Protein AF-A0A3E3DGB4-F1 (afdb_monomer_lite)

Structure (mmCIF, N/CA/C/O backbone):
data_AF-A0A3E3DGB4-F1
#
_entry.id   AF-A0A3E3DGB4-F1
#
loop_
_atom_site.group_PDB
_atom_site.id
_atom_site.type_symbol
_atom_site.label_atom_id
_atom_site.label_alt_id
_atom_site.label_comp_id
_atom_site.label_asym_id
_atom_site.label_entity_id
_atom_site.label_seq_id
_atom_site.pdbx_PDB_ins_code
_atom_site.Cartn_x
_atom_site.Cartn_y
_atom_site.Cartn_z
_atom_site.occupancy
_atom_site.B_iso_or_equiv
_atom_site.auth_seq_id
_atom_site.auth_comp_id
_atom_site.auth_asym_id
_atom_site.auth_atom_id
_atom_site.pdbx_PDB_model_num
ATOM 1 N N . MET A 1 1 ? -4.499 -10.182 14.875 1.00 88.19 1 MET A N 1
ATOM 2 C CA . MET A 1 1 ? -4.292 -10.485 13.447 1.00 88.19 1 MET A CA 1
ATOM 3 C C . MET A 1 1 ? -2.959 -9.905 13.026 1.00 88.19 1 MET A C 1
ATOM 5 O O . MET A 1 1 ? -2.674 -8.782 13.435 1.00 8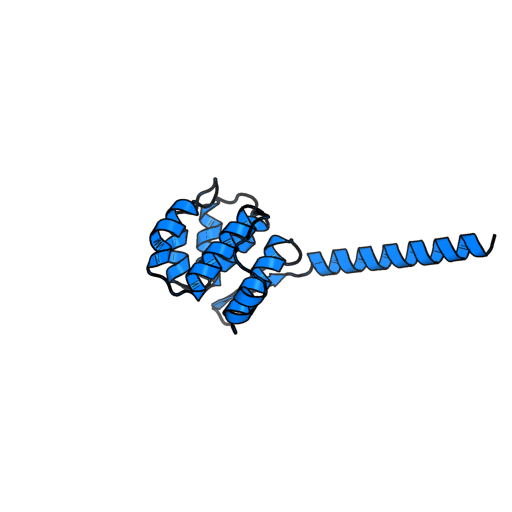8.19 1 MET A O 1
ATOM 9 N N . ASN A 1 2 ? -2.157 -10.624 12.251 1.00 95.25 2 ASN A N 1
ATOM 10 C CA . ASN A 1 2 ? -0.930 -10.096 11.659 1.00 95.25 2 ASN A CA 1
ATOM 11 C C . ASN A 1 2 ? -1.237 -9.229 10.415 1.00 95.25 2 ASN A C 1
ATOM 13 O O . ASN A 1 2 ? -2.396 -9.059 10.023 1.00 95.25 2 ASN A O 1
ATOM 17 N N . HIS A 1 3 ? -0.208 -8.632 9.804 1.00 97.00 3 HIS A N 1
ATOM 18 C CA . HIS A 1 3 ? -0.379 -7.746 8.642 1.00 97.00 3 HIS A CA 1
ATOM 19 C C . HIS A 1 3 ? -1.054 -8.457 7.461 1.00 97.00 3 HIS A C 1
ATOM 21 O O . HIS A 1 3 ? -1.973 -7.903 6.858 1.00 97.00 3 HIS A O 1
ATOM 27 N N . ALA A 1 4 ? -0.672 -9.702 7.174 1.00 97.69 4 ALA A N 1
ATOM 28 C CA . ALA A 1 4 ? -1.217 -10.463 6.056 1.00 97.69 4 ALA A CA 1
ATOM 29 C C . ALA A 1 4 ? -2.696 -10.813 6.243 1.00 97.69 4 ALA A C 1
ATOM 31 O O . ALA A 1 4 ? -3.492 -10.668 5.316 1.00 97.69 4 ALA A O 1
ATOM 32 N N . GLU A 1 5 ? -3.082 -11.214 7.452 1.00 97.62 5 GLU A N 1
ATOM 33 C CA . GLU A 1 5 ? -4.472 -11.505 7.799 1.00 97.62 5 GLU A CA 1
ATOM 34 C C . GLU A 1 5 ? -5.350 -10.255 7.668 1.00 97.62 5 GLU A C 1
ATOM 36 O O . GLU A 1 5 ? -6.439 -10.306 7.091 1.00 97.62 5 GLU A O 1
ATOM 41 N N . ARG A 1 6 ? -4.869 -9.104 8.161 1.00 98.31 6 ARG A N 1
ATOM 42 C CA . ARG A 1 6 ? -5.585 -7.824 8.031 1.00 98.31 6 ARG A CA 1
ATOM 43 C C . ARG A 1 6 ? -5.710 -7.410 6.569 1.00 98.31 6 ARG A C 1
ATOM 45 O O . ARG A 1 6 ? -6.783 -6.982 6.150 1.00 98.31 6 ARG A O 1
ATOM 52 N N . TYR A 1 7 ? -4.647 -7.578 5.783 1.00 98.00 7 TYR A N 1
ATOM 53 C CA . TYR A 1 7 ? -4.661 -7.318 4.346 1.00 98.00 7 TYR A CA 1
ATOM 54 C C . TYR A 1 7 ? -5.718 -8.168 3.631 1.00 98.00 7 TYR A C 1
ATOM 56 O O . TYR A 1 7 ? -6.572 -7.615 2.937 1.00 98.00 7 TYR A O 1
ATOM 64 N N . LEU A 1 8 ? -5.715 -9.490 3.838 1.00 96.75 8 LEU A N 1
ATOM 65 C CA . LEU A 1 8 ? -6.683 -10.391 3.208 1.00 96.75 8 LEU A CA 1
ATOM 66 C C . LEU A 1 8 ? -8.125 -10.064 3.603 1.00 96.75 8 LEU A C 1
ATOM 68 O O . LEU A 1 8 ? -8.989 -10.026 2.730 1.00 96.75 8 LEU A O 1
ATOM 72 N N . SER A 1 9 ? -8.375 -9.731 4.870 1.00 96.81 9 SER A N 1
ATOM 73 C CA . SER A 1 9 ? -9.698 -9.289 5.330 1.00 96.81 9 SER A CA 1
ATOM 74 C C . SER A 1 9 ? -10.207 -8.057 4.560 1.00 96.81 9 SER A C 1
ATOM 76 O O . SER A 1 9 ? -11.374 -8.001 4.162 1.00 96.81 9 SER A O 1
ATOM 78 N N . LEU A 1 10 ? -9.337 -7.079 4.265 1.00 96.81 10 LEU A N 1
ATOM 79 C CA . LEU A 1 10 ? -9.704 -5.936 3.415 1.00 96.81 10 LEU A CA 1
ATOM 80 C C . LEU A 1 10 ? -9.946 -6.357 1.956 1.00 96.81 10 LEU A C 1
ATOM 82 O O . LEU A 1 10 ? -10.890 -5.872 1.328 1.00 96.81 10 LEU A O 1
ATOM 86 N N . VAL A 1 11 ? -9.144 -7.282 1.418 1.00 95.81 11 VAL A N 1
ATOM 87 C CA . VAL A 1 11 ? -9.332 -7.826 0.061 1.00 95.81 11 VAL A CA 1
ATOM 88 C C . VAL A 1 11 ? -10.685 -8.521 -0.075 1.00 95.81 11 VAL A C 1
ATOM 90 O O . VAL A 1 11 ? -11.400 -8.278 -1.050 1.00 95.81 11 VAL A O 1
ATOM 93 N N . GLU A 1 12 ? -11.094 -9.323 0.905 1.00 95.06 12 GLU A N 1
ATOM 94 C CA . GLU A 1 12 ? -12.374 -10.042 0.899 1.00 95.06 12 GLU A CA 1
ATOM 95 C C . GLU A 1 12 ? -13.585 -9.104 0.783 1.00 95.06 12 GLU A C 1
ATOM 97 O O . GLU A 1 12 ? -14.581 -9.440 0.131 1.00 95.06 12 GLU A O 1
ATOM 102 N N . LYS A 1 13 ? -13.490 -7.870 1.303 1.00 94.38 13 LYS A N 1
ATOM 103 C CA . LYS A 1 13 ? -14.544 -6.847 1.155 1.00 94.38 13 LYS A CA 1
ATOM 104 C C . LYS A 1 13 ? -14.813 -6.454 -0.298 1.00 94.38 13 LYS A C 1
ATOM 106 O O . LYS A 1 13 ? -15.895 -5.942 -0.593 1.00 94.38 13 LYS A O 1
ATOM 111 N N . THR A 1 14 ? -13.886 -6.723 -1.217 1.00 88.44 14 THR A N 1
ATOM 112 C CA . THR A 1 14 ? -14.070 -6.470 -2.656 1.00 88.44 14 THR A CA 1
ATOM 113 C C . THR A 1 14 ? -14.920 -7.531 -3.365 1.00 88.44 14 THR A C 1
ATOM 115 O O . THR A 1 14 ? -15.244 -7.360 -4.542 1.00 88.44 14 THR A O 1
ATOM 118 N N . LYS A 1 15 ? -15.341 -8.593 -2.655 1.00 86.94 15 LYS A N 1
ATOM 119 C CA . LYS A 1 15 ? -16.200 -9.685 -3.153 1.00 86.94 15 LYS A CA 1
ATOM 120 C C . LYS A 1 15 ? -15.658 -10.364 -4.420 1.00 86.94 15 LYS A C 1
ATOM 122 O O . LYS A 1 15 ? -16.402 -10.607 -5.366 1.00 86.94 15 LYS A O 1
ATOM 127 N N . GLY A 1 16 ? -14.354 -10.638 -4.451 1.00 76.56 16 GLY A N 1
ATOM 128 C CA . GLY A 1 16 ? -13.715 -11.390 -5.539 1.00 76.56 16 GLY A CA 1
ATOM 129 C C . GLY A 1 16 ? -13.537 -10.612 -6.846 1.00 76.56 16 GLY A C 1
ATOM 130 O O . GLY A 1 16 ? -13.152 -11.198 -7.858 1.00 76.56 16 GLY A O 1
ATOM 131 N N . LYS A 1 17 ? -13.789 -9.296 -6.853 1.00 82.44 17 LYS A N 1
ATOM 132 C CA . LYS A 1 17 ? -13.414 -8.445 -7.986 1.00 82.44 17 LYS A CA 1
ATOM 133 C C . LYS A 1 17 ? -11.897 -8.455 -8.171 1.00 82.44 17 LYS A C 1
ATOM 135 O O . LYS A 1 17 ? -11.138 -8.577 -7.211 1.00 82.44 17 LYS A O 1
ATOM 140 N N . LYS A 1 18 ? -11.453 -8.273 -9.419 1.00 85.31 18 LYS A N 1
ATOM 141 C CA . LYS A 1 18 ? -10.032 -8.088 -9.726 1.00 85.31 18 LYS A CA 1
ATOM 142 C C . LYS A 1 18 ? -9.487 -6.922 -8.902 1.00 85.31 18 LYS A C 1
ATOM 144 O O . LYS A 1 18 ? -9.992 -5.805 -8.994 1.00 85.31 18 LYS A O 1
ATOM 149 N N . LEU A 1 19 ? -8.447 -7.199 -8.125 1.00 89.31 19 LEU A N 1
ATOM 150 C CA . LEU A 1 19 ? -7.815 -6.215 -7.265 1.00 89.31 19 LEU A CA 1
ATOM 151 C C . LEU A 1 19 ? -6.734 -5.461 -8.043 1.00 89.31 19 LEU A C 1
ATOM 153 O O . LEU A 1 19 ? -5.651 -5.994 -8.304 1.00 89.31 19 LEU A O 1
ATOM 157 N N . TYR A 1 20 ? -7.057 -4.238 -8.455 1.00 92.12 20 TYR A N 1
ATOM 158 C CA . TYR A 1 20 ? -6.117 -3.359 -9.146 1.00 92.12 20 TYR A CA 1
ATOM 159 C C . TYR A 1 20 ? -4.988 -2.890 -8.215 1.00 92.12 20 TYR A C 1
ATOM 161 O O . TYR A 1 20 ? -5.085 -3.008 -6.990 1.00 92.12 20 TYR A O 1
ATOM 169 N N . SER A 1 21 ? -3.901 -2.395 -8.805 1.00 94.56 21 SER A N 1
ATOM 170 C CA . SER A 1 21 ? -2.683 -1.996 -8.092 1.00 94.56 21 SER A CA 1
ATOM 171 C C . SER A 1 21 ? -2.940 -0.929 -7.026 1.00 94.56 21 SER A C 1
ATOM 173 O O . SER A 1 21 ? -2.390 -1.006 -5.931 1.00 94.56 21 SER A O 1
ATOM 175 N N . GLU A 1 22 ? -3.845 0.010 -7.293 1.00 93.81 22 GLU A N 1
ATOM 176 C CA . GLU A 1 22 ? -4.194 1.106 -6.386 1.00 93.81 22 GLU A CA 1
ATOM 177 C C . GLU A 1 22 ? -4.912 0.572 -5.137 1.00 93.81 22 GLU A C 1
ATOM 179 O O . GLU A 1 22 ? -4.639 0.996 -4.013 1.00 93.81 22 GLU A O 1
ATOM 184 N N . TYR A 1 23 ? -5.781 -0.431 -5.315 1.00 95.31 23 TYR A N 1
ATOM 185 C CA . TYR A 1 23 ? -6.415 -1.144 -4.205 1.00 95.31 23 TYR A CA 1
ATOM 186 C C . TYR A 1 23 ? -5.404 -1.976 -3.415 1.00 95.31 23 TYR A C 1
ATOM 188 O O . TYR A 1 23 ? -5.444 -1.969 -2.186 1.00 95.31 23 TYR A O 1
ATOM 196 N N . GLN A 1 24 ? -4.494 -2.683 -4.096 1.00 96.44 24 GLN A N 1
ATOM 197 C CA . GLN A 1 24 ? -3.447 -3.454 -3.421 1.00 96.44 24 GLN A CA 1
ATOM 198 C C . GLN A 1 24 ? -2.577 -2.552 -2.545 1.00 96.44 24 GLN A C 1
ATOM 200 O O . GLN A 1 24 ? -2.350 -2.889 -1.385 1.00 96.44 24 GLN A O 1
ATOM 205 N N . ALA A 1 25 ? -2.146 -1.403 -3.068 1.00 97.62 25 ALA A N 1
ATOM 206 C CA . ALA A 1 25 ? -1.335 -0.439 -2.335 1.00 97.62 25 ALA A CA 1
ATOM 207 C C . ALA A 1 25 ? -2.090 0.138 -1.132 1.00 97.62 25 ALA A C 1
ATOM 209 O O . ALA A 1 25 ? -1.578 0.126 -0.012 1.00 97.62 25 ALA A O 1
ATOM 210 N N . ALA A 1 26 ? -3.335 0.582 -1.336 1.00 97.56 26 ALA A N 1
ATOM 211 C CA . ALA A 1 26 ? -4.150 1.132 -0.260 1.00 97.56 26 ALA A CA 1
ATOM 212 C C . ALA A 1 26 ? -4.398 0.108 0.855 1.00 97.56 26 ALA A C 1
ATOM 214 O O . ALA A 1 26 ? -4.222 0.426 2.028 1.00 97.56 26 ALA A O 1
ATOM 215 N N . PHE A 1 27 ? -4.758 -1.132 0.516 1.00 97.94 27 PHE A N 1
ATOM 216 C CA . PHE A 1 27 ? -4.971 -2.180 1.515 1.00 97.94 27 PHE A CA 1
ATOM 217 C C . PHE A 1 27 ? -3.682 -2.582 2.217 1.00 97.94 27 PHE A C 1
ATOM 219 O O . PHE A 1 27 ? -3.709 -2.792 3.426 1.00 97.94 27 PHE A O 1
ATOM 226 N N . TYR A 1 28 ? -2.557 -2.653 1.505 1.00 98.44 28 TYR A N 1
ATOM 227 C CA . TYR A 1 28 ? -1.252 -2.942 2.099 1.00 98.44 28 TYR A CA 1
ATOM 228 C C . TYR A 1 28 ? -0.892 -1.916 3.179 1.00 98.44 28 TYR A C 1
ATOM 230 O O . TYR A 1 28 ? -0.558 -2.295 4.300 1.00 98.44 28 TYR A O 1
ATOM 238 N N . LEU A 1 29 ? -1.056 -0.624 2.883 1.00 98.31 29 LEU A N 1
ATOM 239 C CA . LEU A 1 29 ? -0.779 0.457 3.830 1.00 98.31 29 LEU A CA 1
ATOM 240 C C . LEU A 1 29 ? -1.790 0.504 4.984 1.00 98.31 29 LEU A C 1
ATOM 242 O O . LEU A 1 29 ? -1.391 0.554 6.146 1.00 98.31 29 LEU A O 1
ATOM 246 N N . LEU A 1 30 ? -3.092 0.434 4.691 1.00 98.00 30 LEU A N 1
ATOM 247 C CA . LEU A 1 30 ? -4.150 0.521 5.706 1.00 98.00 30 LEU A CA 1
ATOM 248 C C . LEU A 1 30 ? -4.207 -0.698 6.637 1.00 98.00 30 LEU A C 1
ATOM 250 O O . LEU A 1 30 ? -4.772 -0.604 7.718 1.00 98.00 30 LEU A O 1
ATOM 254 N N . SER A 1 31 ? -3.628 -1.835 6.250 1.00 98.12 31 SER A N 1
ATOM 255 C CA . SER A 1 31 ? -3.538 -3.030 7.101 1.00 98.12 31 SER A CA 1
ATOM 256 C C . SER A 1 31 ? -2.235 -3.128 7.902 1.00 98.12 31 SER A C 1
ATOM 258 O O . SER A 1 31 ? -2.065 -4.084 8.662 1.00 98.12 31 SER A O 1
ATOM 260 N N . SER A 1 32 ? -1.315 -2.169 7.761 1.00 97.50 32 SER A N 1
ATOM 261 C CA . SER A 1 32 ? 0.024 -2.226 8.372 1.00 97.50 32 SER A CA 1
ATOM 262 C C . SER A 1 32 ? 0.018 -2.257 9.900 1.00 97.50 32 SER A C 1
ATOM 264 O O . SER A 1 32 ? 0.808 -2.990 10.491 1.00 97.50 32 SER A O 1
ATOM 266 N N . THR A 1 33 ? -0.925 -1.570 10.545 1.00 96.06 33 THR A N 1
ATOM 267 C CA . THR A 1 33 ? -1.151 -1.645 11.996 1.00 96.06 33 THR A CA 1
ATOM 268 C C . THR A 1 33 ? -2.595 -2.033 12.303 1.00 96.06 33 THR A C 1
ATOM 270 O O . THR A 1 33 ? -3.458 -2.025 11.419 1.00 96.06 33 THR A O 1
ATOM 273 N N . GLN A 1 34 ? -2.863 -2.412 13.554 1.00 96.31 34 GLN A N 1
ATOM 274 C CA . GLN A 1 34 ? -4.215 -2.766 13.986 1.00 96.31 34 GLN A CA 1
ATOM 275 C C . GLN A 1 34 ? -5.137 -1.536 13.962 1.00 96.31 34 GLN A C 1
ATOM 277 O O . GLN A 1 34 ? -6.255 -1.621 13.465 1.00 96.31 34 GLN A O 1
ATOM 282 N N . GLU A 1 35 ? -4.642 -0.376 14.394 1.00 95.62 35 GLU A N 1
ATOM 283 C CA . GLU A 1 35 ? -5.398 0.879 14.469 1.00 95.62 35 GLU A CA 1
ATOM 284 C C . GLU A 1 35 ? -5.834 1.357 13.081 1.00 95.62 35 GLU A C 1
ATOM 286 O O . GLU A 1 35 ? -6.990 1.735 12.873 1.00 95.62 35 GLU A O 1
ATOM 291 N N . LEU A 1 36 ? -4.921 1.307 12.104 1.00 96.75 36 LEU A N 1
ATOM 292 C CA . LEU A 1 36 ? -5.230 1.669 10.722 1.00 96.75 36 LEU A CA 1
ATOM 293 C C . LEU A 1 36 ? -6.254 0.713 10.110 1.00 96.75 36 LEU A C 1
ATOM 295 O O . LEU A 1 36 ? -7.191 1.154 9.436 1.00 96.75 36 LEU A O 1
ATOM 299 N N . TYR A 1 37 ? -6.118 -0.581 10.395 1.00 97.75 37 TYR A N 1
ATOM 300 C CA . TYR A 1 37 ? -7.045 -1.596 9.915 1.00 97.75 37 TYR A CA 1
ATOM 301 C C . TYR A 1 37 ? -8.446 -1.403 10.496 1.00 97.75 37 TYR A C 1
ATOM 303 O O . TYR A 1 37 ? -9.418 -1.417 9.741 1.00 97.75 37 TYR A O 1
ATOM 311 N N . ASP A 1 38 ? -8.564 -1.155 11.799 1.00 96.25 38 ASP A N 1
ATOM 312 C CA . ASP A 1 38 ? -9.853 -0.960 12.467 1.00 96.25 38 ASP A CA 1
ATOM 313 C C . ASP A 1 38 ? -10.584 0.285 11.941 1.00 96.25 38 ASP A C 1
ATOM 315 O O . ASP A 1 38 ? -11.815 0.303 11.826 1.00 96.25 38 ASP A O 1
ATOM 319 N N . LEU A 1 39 ? -9.835 1.321 11.547 1.00 95.69 39 LEU A N 1
ATOM 320 C CA . LEU A 1 39 ? -10.398 2.497 10.886 1.00 95.69 39 LEU A CA 1
ATOM 321 C C . LEU A 1 39 ? -10.829 2.218 9.447 1.00 95.69 39 LEU A C 1
ATOM 323 O O . LEU A 1 39 ? -11.864 2.736 9.014 1.00 95.69 39 LEU A O 1
ATOM 327 N N . ALA A 1 40 ? -10.045 1.435 8.709 1.00 96.75 40 ALA A N 1
ATOM 328 C CA . ALA A 1 40 ? -10.275 1.154 7.300 1.00 96.75 40 ALA A CA 1
ATOM 329 C C . ALA A 1 40 ? -11.390 0.128 7.073 1.00 96.75 40 ALA A C 1
ATOM 331 O O . ALA A 1 40 ? -12.231 0.339 6.202 1.00 96.75 40 ALA A O 1
ATOM 332 N N . LEU A 1 41 ? -11.439 -0.953 7.857 1.00 96.88 41 LEU A N 1
ATOM 333 C CA . LEU A 1 41 ? -12.322 -2.105 7.648 1.00 96.88 41 LEU A CA 1
ATOM 334 C C . LEU A 1 41 ? -13.803 -1.733 7.433 1.00 96.88 41 LEU A C 1
ATOM 336 O O . LEU A 1 41 ? -14.407 -2.264 6.496 1.00 96.88 41 LEU A O 1
ATOM 340 N N . PRO A 1 42 ? -14.413 -0.812 8.208 1.00 96.38 42 PRO A N 1
ATOM 341 C CA . PRO A 1 42 ? -15.811 -0.433 8.005 1.00 96.38 42 PRO A CA 1
ATOM 342 C C . PRO A 1 42 ? -16.024 0.484 6.789 1.00 96.38 42 PRO A C 1
ATOM 344 O O . PRO A 1 42 ? -17.163 0.742 6.415 1.00 96.38 42 PRO A O 1
ATOM 347 N N . GLN A 1 43 ? -14.946 1.016 6.203 1.00 96.31 43 GLN A N 1
ATOM 348 C CA . GLN A 1 43 ? -14.960 1.980 5.096 1.00 96.31 43 GLN A CA 1
ATOM 349 C C . GLN A 1 43 ? -14.625 1.347 3.740 1.00 96.31 43 GLN A C 1
ATOM 351 O O . GLN A 1 43 ? -14.653 2.044 2.723 1.00 96.31 43 GLN A O 1
ATOM 356 N N . VAL A 1 44 ? -14.306 0.049 3.710 1.00 94.81 44 VAL A N 1
ATOM 357 C CA . VAL A 1 44 ? -14.028 -0.699 2.479 1.00 94.81 44 VAL A CA 1
ATOM 358 C C . VAL A 1 44 ? -15.289 -1.401 1.983 1.00 94.81 44 VAL A C 1
ATOM 360 O O . VAL A 1 44 ? -15.997 -2.076 2.731 1.00 94.81 44 VAL A O 1
ATOM 363 N N . SER A 1 45 ? -15.549 -1.274 0.683 1.00 91.50 45 SER A N 1
ATOM 364 C CA . SER A 1 45 ? -16.669 -1.913 -0.004 1.00 91.50 45 SER A CA 1
ATOM 365 C C . SER A 1 45 ? -16.268 -2.378 -1.413 1.00 91.50 45 SER A C 1
ATOM 367 O O . SER A 1 45 ? -15.225 -1.963 -1.923 1.00 91.50 45 SER A O 1
ATOM 369 N N . PRO A 1 46 ? -17.120 -3.148 -2.117 1.00 87.44 46 PRO A N 1
ATOM 370 C CA . PRO A 1 46 ? -16.879 -3.522 -3.514 1.00 87.44 46 PRO A CA 1
ATOM 371 C C . PRO A 1 46 ? -16.817 -2.353 -4.509 1.00 87.44 46 PRO A C 1
ATOM 373 O O . PRO A 1 46 ? -16.551 -2.589 -5.690 1.00 87.44 46 PRO A O 1
ATOM 376 N N . VAL A 1 47 ? -17.163 -1.134 -4.081 1.00 86.50 47 VAL A N 1
ATOM 377 C CA . VAL A 1 47 ? -17.175 0.081 -4.913 1.00 86.50 47 VAL A CA 1
ATOM 378 C C . VAL A 1 47 ? -15.933 0.944 -4.662 1.00 86.50 47 VAL A C 1
ATOM 380 O O . VAL A 1 47 ? -15.575 1.748 -5.515 1.00 86.50 47 VAL A O 1
ATOM 383 N N . GLY A 1 48 ? -15.254 0.772 -3.523 1.00 91.19 48 GLY A N 1
ATOM 384 C CA . GLY A 1 48 ? -14.080 1.566 -3.171 1.00 91.19 48 GLY A CA 1
ATOM 385 C C . GLY A 1 48 ? -13.872 1.721 -1.669 1.00 91.19 48 GLY A C 1
ATOM 386 O O . GLY A 1 48 ? -14.484 1.017 -0.859 1.00 91.19 48 GLY A O 1
ATOM 387 N N . ILE A 1 49 ? -13.004 2.674 -1.323 1.00 9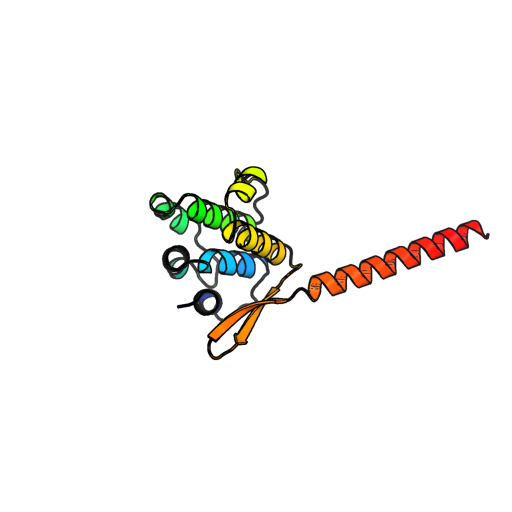4.81 49 ILE A N 1
ATOM 388 C CA . ILE A 1 49 ? -12.605 3.011 0.047 1.00 94.81 49 ILE A CA 1
ATOM 389 C C . ILE A 1 49 ? -13.098 4.424 0.380 1.00 94.81 49 ILE A C 1
ATOM 391 O O . ILE A 1 49 ? -12.740 5.395 -0.291 1.00 94.81 49 ILE A O 1
ATOM 395 N N . ALA A 1 50 ? -13.897 4.566 1.438 1.00 95.19 50 ALA A N 1
ATOM 396 C CA . ALA A 1 50 ? -14.412 5.860 1.884 1.00 95.19 50 ALA A CA 1
ATOM 397 C C . ALA A 1 50 ? -13.375 6.639 2.723 1.00 95.19 50 ALA A C 1
ATOM 399 O O . ALA A 1 50 ? -13.541 6.837 3.928 1.00 95.19 50 ALA A O 1
ATOM 400 N N . PHE A 1 51 ? -12.307 7.131 2.084 1.00 94.25 51 PHE A N 1
ATOM 401 C CA . PHE A 1 51 ? -11.236 7.889 2.756 1.00 94.25 51 PHE A CA 1
ATOM 402 C C . PHE A 1 51 ? -11.729 9.129 3.515 1.00 94.25 51 PHE A C 1
ATOM 404 O O . PHE A 1 51 ? -11.188 9.458 4.564 1.00 94.25 51 PHE A O 1
ATOM 411 N N . SER A 1 52 ? -12.803 9.785 3.065 1.00 92.81 52 SER A N 1
ATOM 412 C CA . SER A 1 52 ? -13.406 10.911 3.797 1.00 92.81 52 SER A CA 1
ATOM 413 C C . SER A 1 52 ? -13.917 10.516 5.189 1.00 92.81 52 SER A C 1
ATOM 415 O O . SER A 1 52 ? -13.909 11.327 6.114 1.00 92.81 52 SER A O 1
ATOM 417 N N . ALA A 1 53 ? -14.354 9.269 5.377 1.00 93.62 53 ALA A N 1
ATOM 418 C CA . ALA A 1 53 ? -14.749 8.751 6.680 1.00 93.62 53 ALA A CA 1
ATOM 419 C C . ALA A 1 53 ? -13.541 8.368 7.545 1.00 93.62 53 ALA A C 1
ATOM 421 O O . ALA A 1 53 ? -13.575 8.626 8.747 1.00 93.62 53 ALA A O 1
ATOM 422 N N . ILE A 1 54 ? -12.474 7.837 6.937 1.00 94.25 54 ILE A N 1
ATOM 423 C CA . ILE A 1 54 ? -11.204 7.555 7.624 1.00 94.25 54 ILE A CA 1
ATOM 424 C C . ILE A 1 54 ? -10.589 8.870 8.131 1.00 94.25 54 ILE A C 1
ATOM 426 O O . ILE A 1 54 ? -10.349 9.014 9.327 1.00 94.25 54 ILE A O 1
ATOM 430 N N . ASN A 1 55 ? -10.464 9.882 7.266 1.00 91.38 55 ASN A N 1
ATOM 431 C CA . ASN A 1 55 ? -9.874 11.193 7.580 1.00 91.38 55 ASN A CA 1
ATOM 432 C C . ASN A 1 55 ? -10.605 11.964 8.687 1.00 91.38 55 ASN A C 1
ATOM 434 O O . ASN A 1 55 ? -10.017 12.816 9.346 1.00 91.38 55 ASN A O 1
ATOM 438 N N . ARG A 1 56 ? -11.884 11.675 8.945 1.00 91.25 56 ARG A N 1
ATOM 439 C CA . ARG A 1 56 ? -12.592 12.270 10.092 1.00 91.25 56 ARG A CA 1
ATOM 440 C C . ARG A 1 56 ? -12.107 11.730 11.437 1.00 91.25 56 ARG A C 1
ATOM 442 O O . ARG A 1 56 ? -12.329 12.378 12.454 1.00 91.25 56 ARG A O 1
ATOM 449 N N . LYS A 1 57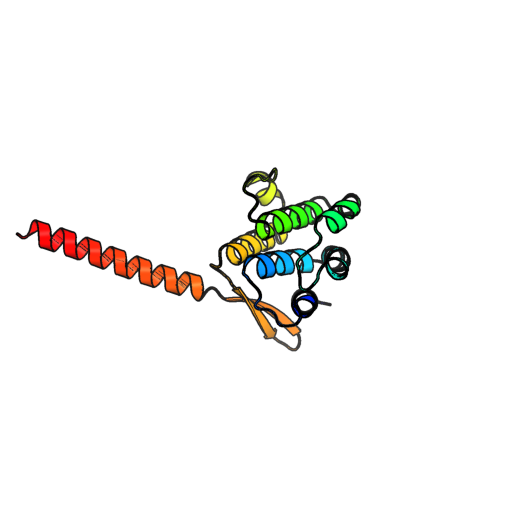 ? -11.451 10.570 11.441 1.00 89.62 57 LYS A N 1
ATOM 450 C CA . LYS A 1 57 ? -11.013 9.852 12.641 1.00 89.62 57 LYS A CA 1
ATOM 451 C C . LYS A 1 57 ? -9.491 9.861 12.844 1.00 89.62 57 LYS A C 1
ATOM 453 O O . LYS A 1 57 ? -9.046 9.525 13.934 1.00 89.62 57 LYS A O 1
ATOM 458 N N . ILE A 1 58 ? -8.700 10.300 11.855 1.00 87.81 58 ILE A N 1
ATOM 459 C CA . ILE A 1 58 ? -7.224 10.298 11.944 1.00 87.81 58 ILE A CA 1
ATOM 460 C C . ILE A 1 58 ? -6.649 11.279 12.973 1.00 87.81 58 ILE A C 1
ATOM 462 O O . ILE A 1 58 ? -5.488 11.150 13.331 1.00 87.81 58 ILE A O 1
ATOM 466 N N . LYS A 1 59 ? -7.433 12.248 13.471 1.00 80.44 59 LYS A N 1
ATOM 467 C CA . LYS A 1 59 ? -6.960 13.243 14.457 1.00 80.44 59 LYS A CA 1
ATOM 468 C C . LYS A 1 59 ? -6.465 12.625 15.769 1.00 80.44 59 LYS A C 1
ATOM 470 O O . LYS A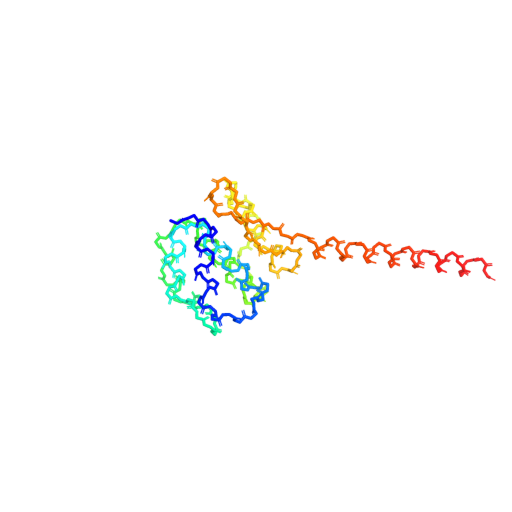 1 59 ? -5.738 13.284 16.498 1.00 80.44 59 LYS A O 1
ATOM 475 N N . ASN A 1 60 ? -6.881 11.394 16.061 1.00 82.31 60 ASN A N 1
ATOM 476 C CA . ASN A 1 60 ? -6.495 10.662 17.265 1.00 82.31 60 ASN A CA 1
ATOM 477 C C . ASN A 1 60 ? -5.319 9.698 17.024 1.00 82.31 60 ASN A C 1
ATOM 479 O O . ASN A 1 60 ? -4.974 8.946 17.929 1.00 82.31 60 ASN A O 1
ATOM 483 N N . LEU A 1 61 ? -4.761 9.664 15.810 1.00 87.00 61 LEU A N 1
ATOM 484 C CA . LEU A 1 61 ? -3.640 8.798 15.458 1.00 87.00 61 LEU A CA 1
ATOM 485 C C . LEU A 1 61 ? -2.303 9.505 15.661 1.00 87.00 61 LEU A C 1
ATOM 487 O O . LEU A 1 61 ? -2.221 10.733 15.691 1.00 87.00 61 LEU A O 1
ATOM 491 N N . GLU A 1 62 ? -1.246 8.702 15.722 1.00 90.25 62 GLU A N 1
ATOM 492 C CA . GLU A 1 62 ? 0.121 9.193 15.604 1.00 90.25 62 GLU A CA 1
ATOM 493 C C . GLU A 1 62 ? 0.341 9.877 14.239 1.00 90.25 62 GLU A C 1
ATOM 495 O O . GLU A 1 62 ? -0.266 9.499 13.231 1.00 90.25 62 GLU A O 1
ATOM 500 N N . GLU A 1 63 ? 1.239 10.866 14.187 1.00 90.81 63 GLU A N 1
ATOM 501 C CA . GLU A 1 63 ? 1.580 11.597 12.956 1.00 90.81 63 GLU A CA 1
ATOM 502 C C . GLU A 1 63 ? 1.994 10.643 11.822 1.00 90.81 63 GLU A C 1
ATOM 504 O O . GLU A 1 63 ? 1.534 10.788 10.687 1.00 90.81 63 GLU A O 1
ATOM 509 N N . SER A 1 64 ? 2.792 9.618 12.141 1.00 92.44 64 SER A N 1
ATOM 510 C CA . SER A 1 64 ? 3.243 8.584 11.203 1.00 92.44 64 SER A CA 1
ATOM 511 C C . SER A 1 64 ? 2.068 7.825 10.570 1.00 92.44 64 SER A C 1
ATOM 513 O O . SER A 1 64 ? 1.985 7.692 9.348 1.00 92.44 64 SER A O 1
ATOM 515 N N . GLN A 1 65 ? 1.096 7.401 11.378 1.00 93.62 65 GLN A N 1
ATOM 516 C CA . GLN A 1 65 ? -0.105 6.697 10.928 1.00 93.62 65 GLN A CA 1
ATOM 517 C C . GLN A 1 65 ? -1.029 7.596 10.093 1.00 93.62 65 GLN A C 1
ATOM 519 O O . GLN A 1 65 ? -1.528 7.172 9.048 1.00 93.62 65 GLN A O 1
ATOM 524 N N . ALA A 1 66 ? -1.227 8.853 10.499 1.00 93.06 66 ALA A N 1
ATOM 525 C CA . ALA A 1 66 ? -2.001 9.823 9.722 1.00 93.06 66 ALA A CA 1
ATOM 526 C C . ALA A 1 66 ? -1.362 10.100 8.346 1.00 93.06 66 ALA A C 1
ATOM 528 O O . ALA A 1 66 ? -2.064 10.234 7.333 1.00 93.06 66 ALA A O 1
ATOM 529 N N . MET A 1 67 ? -0.028 10.125 8.292 1.00 93.81 67 MET A N 1
ATOM 530 C CA . MET A 1 67 ? 0.732 10.247 7.051 1.00 93.81 67 MET A CA 1
ATOM 531 C C . MET A 1 67 ? 0.548 9.014 6.157 1.00 93.81 67 MET A C 1
ATOM 533 O O . MET A 1 67 ? 0.252 9.170 4.974 1.00 93.81 67 MET A O 1
ATOM 537 N N . ILE A 1 68 ? 0.614 7.797 6.714 1.00 96.06 68 ILE A N 1
ATOM 538 C CA . ILE A 1 68 ? 0.355 6.546 5.977 1.00 96.06 68 ILE A CA 1
ATOM 539 C C . ILE A 1 68 ? -1.049 6.546 5.353 1.00 96.06 68 ILE A C 1
ATOM 541 O O . ILE A 1 68 ? -1.192 6.194 4.182 1.00 96.06 68 ILE A O 1
ATOM 545 N N . VAL A 1 69 ? -2.083 6.987 6.082 1.00 95.38 69 VAL A N 1
ATOM 546 C CA . VAL A 1 69 ? -3.456 7.101 5.542 1.00 95.38 69 VAL A CA 1
ATOM 547 C C . VAL A 1 69 ? -3.513 8.077 4.370 1.00 95.38 69 VAL A C 1
ATOM 549 O O . VAL A 1 69 ? -4.126 7.783 3.342 1.00 95.38 69 VAL A O 1
ATOM 552 N N . SER A 1 70 ? -2.862 9.228 4.515 1.00 93.50 70 SER A N 1
ATOM 553 C CA . SER A 1 70 ? -2.823 10.260 3.479 1.00 93.50 70 SER A CA 1
ATOM 554 C C . SER A 1 70 ? -2.105 9.764 2.217 1.00 93.50 70 SER A C 1
ATOM 556 O O . SER A 1 70 ? -2.599 9.956 1.108 1.00 93.50 70 SER A O 1
ATOM 558 N N . ILE A 1 71 ? -0.991 9.042 2.372 1.00 95.06 71 ILE A N 1
ATOM 559 C CA . ILE A 1 71 ? -0.275 8.403 1.260 1.00 95.06 71 ILE A CA 1
ATOM 560 C C . ILE A 1 71 ? -1.151 7.332 0.604 1.00 95.06 71 ILE A C 1
ATOM 562 O O . ILE A 1 71 ? -1.290 7.327 -0.618 1.00 95.06 71 ILE A O 1
ATOM 566 N N . ALA A 1 72 ? -1.801 6.468 1.390 1.00 96.12 72 ALA A N 1
ATOM 567 C CA . ALA A 1 72 ? -2.708 5.447 0.872 1.00 96.12 72 ALA A CA 1
ATOM 568 C C . ALA A 1 72 ? -3.851 6.058 0.049 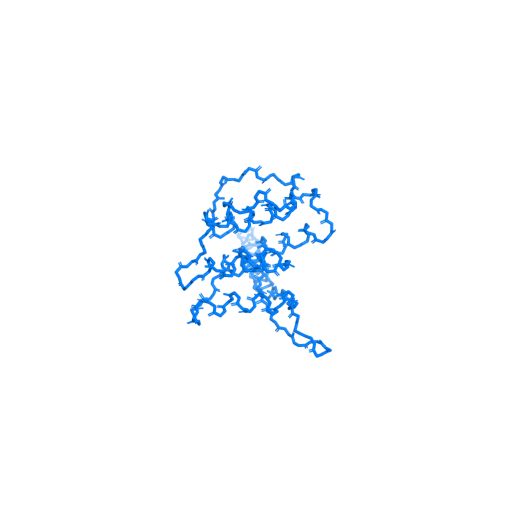1.00 96.12 72 ALA A C 1
ATOM 570 O O . ALA A 1 72 ? -4.187 5.534 -1.012 1.00 96.12 72 ALA A O 1
ATOM 571 N N . GLN A 1 73 ? -4.414 7.187 0.493 1.00 94.88 73 GLN A N 1
ATOM 572 C CA . GLN A 1 73 ? -5.418 7.924 -0.271 1.00 94.88 73 GLN A CA 1
ATOM 573 C C . GLN A 1 73 ? -4.859 8.429 -1.605 1.00 94.88 73 GLN A C 1
ATOM 575 O O . GLN A 1 73 ? -5.513 8.260 -2.637 1.00 94.88 73 GLN A O 1
ATOM 580 N N . ASN A 1 74 ? -3.684 9.060 -1.584 1.00 93.75 74 ASN A N 1
ATOM 581 C CA . ASN A 1 74 ? -3.088 9.659 -2.777 1.00 93.75 74 ASN A CA 1
ATOM 582 C C . ASN A 1 74 ? -2.756 8.594 -3.823 1.00 93.75 74 ASN A C 1
ATOM 584 O O . ASN A 1 74 ? -3.096 8.763 -4.994 1.00 93.75 74 ASN A O 1
ATOM 588 N N . LEU A 1 75 ? -2.180 7.468 -3.390 1.00 93.94 75 LEU A N 1
ATOM 589 C CA . LEU A 1 75 ? -1.917 6.317 -4.253 1.00 93.94 75 LEU A CA 1
ATOM 590 C C . LEU A 1 75 ? -3.215 5.708 -4.798 1.00 93.94 75 LEU A C 1
ATOM 592 O O . LEU A 1 75 ? -3.277 5.366 -5.974 1.00 93.94 75 LEU A O 1
ATOM 596 N N . PHE A 1 76 ? -4.268 5.615 -3.976 1.00 93.94 76 PHE A N 1
ATOM 597 C CA . PHE A 1 76 ? -5.555 5.056 -4.396 1.00 93.94 76 PHE A CA 1
ATOM 598 C C . PHE A 1 76 ? -6.259 5.898 -5.467 1.00 93.94 76 PHE A C 1
ATOM 600 O O . PHE A 1 76 ? -6.836 5.366 -6.412 1.00 93.94 76 PHE A O 1
ATOM 607 N N . LYS A 1 77 ? -6.254 7.223 -5.293 1.00 91.00 77 LYS A N 1
ATOM 608 C CA . LYS A 1 77 ? -6.932 8.167 -6.194 1.00 91.00 77 LYS A CA 1
ATOM 609 C C . LYS A 1 77 ? -6.083 8.587 -7.389 1.00 91.00 77 LYS A C 1
ATOM 611 O O . LYS A 1 77 ? -6.603 9.273 -8.265 1.00 91.00 77 LYS A O 1
ATOM 616 N N . TYR A 1 78 ? -4.799 8.228 -7.393 1.00 84.25 78 TYR A N 1
ATOM 617 C CA . TYR A 1 78 ? -3.803 8.794 -8.298 1.00 84.25 78 TYR A CA 1
ATOM 618 C C . TYR A 1 78 ? -3.793 10.336 -8.240 1.00 84.25 78 TYR A C 1
ATOM 620 O O . TYR A 1 78 ? -3.780 11.038 -9.252 1.00 84.25 78 TYR A O 1
ATOM 628 N N . GLU A 1 79 ? -3.879 10.879 -7.023 1.00 76.62 79 GLU A N 1
ATOM 629 C CA . GLU A 1 79 ? -3.977 12.320 -6.801 1.00 76.62 79 GLU A CA 1
ATOM 630 C C . GLU A 1 79 ? -2.597 12.963 -6.995 1.00 76.62 79 GLU A C 1
ATOM 632 O O . GLU A 1 79 ? -1.654 12.698 -6.252 1.00 76.62 79 GLU A O 1
ATOM 637 N N . THR A 1 80 ? -2.464 13.809 -8.019 1.00 61.03 80 THR A N 1
ATOM 638 C CA . THR A 1 80 ? -1.174 14.410 -8.407 1.00 61.03 80 THR A CA 1
ATOM 639 C C . THR A 1 80 ? -0.713 15.524 -7.468 1.00 61.03 80 THR A C 1
ATOM 641 O O . THR A 1 80 ? 0.458 15.898 -7.481 1.00 61.03 80 THR A O 1
ATOM 644 N N . LYS A 1 81 ? -1.617 16.061 -6.641 1.00 72.44 81 LYS A N 1
ATOM 645 C CA . LYS A 1 81 ? -1.315 17.081 -5.632 1.00 72.44 81 LYS A CA 1
ATOM 646 C C . LYS A 1 81 ? -1.277 16.433 -4.252 1.00 72.44 81 LYS A C 1
ATOM 648 O O . LYS A 1 81 ? -2.316 16.159 -3.664 1.00 72.44 81 LYS A O 1
ATOM 653 N N . THR A 1 82 ? -0.070 16.222 -3.736 1.00 77.12 82 THR A N 1
ATOM 654 C CA . THR A 1 82 ? 0.177 15.754 -2.368 1.00 77.12 82 THR A CA 1
ATOM 655 C C . THR A 1 82 ? 0.865 16.850 -1.563 1.00 77.12 82 THR A C 1
ATOM 657 O O . THR A 1 82 ? 1.785 17.497 -2.057 1.00 77.12 82 THR A O 1
ATOM 660 N N . ASN A 1 83 ? 0.436 17.044 -0.315 1.00 81.50 83 ASN A N 1
ATOM 661 C CA . ASN A 1 83 ? 1.155 17.900 0.635 1.00 81.50 83 ASN A CA 1
ATOM 662 C C . ASN A 1 83 ? 2.345 17.176 1.276 1.00 81.50 83 ASN A C 1
ATOM 664 O O . ASN A 1 83 ? 3.126 17.814 1.965 1.00 81.50 83 ASN A O 1
ATOM 668 N N . ILE A 1 84 ? 2.461 15.863 1.057 1.00 87.81 84 ILE A N 1
ATOM 669 C CA . ILE A 1 84 ? 3.518 15.027 1.618 1.00 87.81 84 ILE A CA 1
ATOM 670 C C . ILE A 1 84 ? 4.697 15.025 0.655 1.00 87.81 84 ILE A C 1
ATOM 672 O O . ILE A 1 84 ? 4.623 14.472 -0.445 1.00 87.81 84 ILE A O 1
ATOM 676 N N . SER A 1 85 ? 5.778 15.651 1.092 1.00 89.56 85 SER A N 1
ATOM 677 C CA . SER A 1 85 ? 7.058 15.739 0.407 1.00 89.56 85 SER A CA 1
ATOM 678 C C . SER A 1 85 ? 7.902 14.468 0.588 1.00 89.56 85 SER A C 1
ATOM 680 O O . SER A 1 85 ? 7.752 13.743 1.578 1.00 89.56 85 SER A O 1
ATOM 682 N N . PRO A 1 86 ? 8.876 14.214 -0.309 1.00 90.00 86 PRO A N 1
ATOM 683 C CA . PRO A 1 86 ? 9.871 13.162 -0.100 1.00 90.00 86 PRO A CA 1
ATOM 684 C C . PRO A 1 86 ? 10.625 13.294 1.235 1.00 90.00 86 PRO A C 1
ATOM 686 O O . PRO A 1 86 ? 10.956 12.285 1.855 1.00 90.00 86 PRO A O 1
ATOM 689 N N . PHE A 1 87 ? 10.858 14.525 1.711 1.00 91.62 87 PHE A N 1
ATOM 690 C CA . PHE A 1 87 ? 11.486 14.764 3.011 1.00 91.62 87 PHE A CA 1
ATOM 691 C C . PHE A 1 87 ? 10.599 14.286 4.168 1.00 91.62 87 PHE A C 1
ATOM 693 O O . PHE A 1 87 ? 11.088 13.600 5.062 1.00 91.62 87 PHE A O 1
ATOM 700 N N . GLU A 1 88 ? 9.294 14.560 4.141 1.00 91.44 88 GLU A N 1
ATOM 701 C CA . GLU A 1 88 ? 8.365 14.041 5.155 1.00 91.44 88 GLU A CA 1
ATOM 702 C C . GLU A 1 88 ? 8.304 12.513 5.161 1.00 91.44 88 GLU A C 1
ATOM 704 O O . GLU A 1 88 ? 8.371 11.925 6.238 1.00 91.44 88 GLU A O 1
ATOM 709 N N . ILE A 1 89 ? 8.290 11.875 3.984 1.00 93.06 89 ILE A N 1
ATOM 710 C CA . ILE A 1 89 ? 8.372 10.408 3.875 1.00 93.06 89 ILE A CA 1
ATOM 711 C C . ILE A 1 89 ? 9.662 9.895 4.520 1.00 93.06 89 ILE A C 1
ATOM 713 O O . ILE A 1 89 ? 9.631 8.906 5.247 1.00 93.06 89 ILE A O 1
ATOM 717 N N . SER A 1 90 ? 10.793 10.578 4.315 1.00 92.44 90 SER A N 1
ATOM 718 C CA . SER A 1 90 ? 12.073 10.167 4.907 1.00 92.44 90 SER A CA 1
ATOM 719 C C . SER A 1 90 ? 12.076 10.214 6.443 1.00 92.44 90 SER A C 1
ATOM 721 O O . SER A 1 90 ? 12.751 9.407 7.080 1.00 92.44 90 SER A O 1
ATOM 723 N N . ARG A 1 91 ? 11.275 11.100 7.056 1.00 94.00 91 ARG A N 1
ATOM 724 C CA . ARG A 1 91 ? 11.141 11.203 8.521 1.00 94.00 91 ARG A CA 1
ATOM 725 C C . ARG A 1 91 ? 10.322 10.077 9.151 1.00 94.00 91 ARG A C 1
ATOM 727 O O . ARG A 1 91 ? 10.394 9.920 10.364 1.00 94.00 91 ARG A O 1
ATOM 734 N N . LEU A 1 92 ? 9.580 9.290 8.366 1.00 94.38 92 LEU A N 1
ATOM 735 C CA . LEU A 1 92 ? 8.865 8.114 8.879 1.00 94.38 92 LEU A CA 1
ATOM 736 C C . LEU A 1 92 ? 9.818 7.069 9.479 1.00 94.38 92 LEU A C 1
ATOM 738 O O . LEU A 1 92 ? 9.410 6.316 10.361 1.00 94.38 92 LEU A O 1
ATOM 742 N N . GLY A 1 93 ? 11.072 7.029 9.013 1.00 92.88 93 GLY A N 1
ATOM 743 C CA . GLY A 1 93 ? 12.088 6.097 9.498 1.00 92.88 93 GLY A CA 1
ATOM 744 C C . GLY A 1 93 ? 11.733 4.627 9.256 1.00 92.88 93 GLY A C 1
ATOM 745 O O . GLY A 1 93 ? 10.750 4.293 8.597 1.00 92.88 93 GLY A O 1
ATOM 746 N N . TYR A 1 94 ? 12.552 3.715 9.774 1.00 92.56 94 TYR A N 1
ATOM 747 C CA . TYR A 1 94 ? 12.243 2.286 9.727 1.00 92.56 94 TYR A CA 1
ATOM 748 C C . TYR A 1 94 ? 11.229 1.915 10.830 1.00 92.56 94 TYR A C 1
ATOM 750 O O . TYR A 1 94 ? 11.411 2.361 11.964 1.00 92.56 94 TYR A O 1
ATOM 758 N N . PRO A 1 95 ? 10.200 1.085 10.549 1.00 94.12 95 PRO A N 1
ATOM 759 C CA . PRO A 1 95 ? 9.912 0.400 9.278 1.00 94.12 95 PRO A CA 1
ATOM 760 C C . PRO A 1 95 ? 8.942 1.149 8.342 1.00 94.12 95 PRO A C 1
ATOM 762 O O . PRO A 1 95 ? 8.667 0.692 7.234 1.00 94.12 95 PRO A O 1
ATOM 765 N N . TYR A 1 96 ? 8.390 2.291 8.756 1.00 95.88 96 TYR A N 1
ATOM 766 C CA . TYR A 1 96 ? 7.299 2.953 8.032 1.00 95.88 96 TYR A CA 1
ATOM 767 C C . TYR A 1 96 ? 7.704 3.543 6.673 1.00 95.88 96 TYR A C 1
ATOM 769 O O . TYR A 1 96 ? 6.898 3.544 5.744 1.00 95.88 96 TYR A O 1
ATOM 777 N N . MET A 1 97 ? 8.946 3.999 6.521 1.00 96.19 97 MET A N 1
ATOM 778 C CA . MET A 1 97 ? 9.493 4.439 5.237 1.00 96.19 97 MET A CA 1
ATOM 779 C C . MET A 1 97 ? 9.529 3.278 4.239 1.00 96.19 97 MET A C 1
ATOM 781 O O . MET A 1 97 ? 9.059 3.432 3.114 1.00 96.19 97 MET A O 1
ATOM 785 N N . GLU A 1 98 ? 10.032 2.111 4.652 1.00 96.06 98 GLU A N 1
ATOM 786 C CA . GLU A 1 98 ? 10.057 0.915 3.802 1.00 96.06 98 GLU A CA 1
ATOM 787 C C . GLU A 1 98 ? 8.635 0.499 3.414 1.00 96.06 98 GLU A C 1
ATOM 789 O O . GLU A 1 98 ? 8.349 0.274 2.238 1.00 96.06 98 GLU A O 1
ATOM 794 N N . LEU A 1 99 ? 7.716 0.486 4.382 1.00 97.38 99 LEU A N 1
ATOM 795 C CA . LEU A 1 99 ? 6.300 0.214 4.152 1.00 97.38 99 LEU A CA 1
ATOM 796 C C . LEU A 1 99 ? 5.699 1.159 3.092 1.00 97.38 99 LEU A C 1
ATOM 798 O O . LEU A 1 99 ? 5.011 0.703 2.177 1.00 97.38 99 LEU A O 1
ATOM 802 N N . VAL A 1 100 ? 5.965 2.462 3.189 1.00 97.06 100 VAL A N 1
ATOM 803 C CA . VAL A 1 100 ? 5.483 3.468 2.231 1.00 97.06 100 VAL A CA 1
ATOM 804 C C . VAL A 1 100 ? 6.105 3.281 0.848 1.00 97.06 100 VAL A C 1
ATOM 806 O O . VAL A 1 100 ? 5.374 3.301 -0.143 1.00 97.06 100 VAL A O 1
ATOM 809 N N . CYS A 1 101 ? 7.418 3.054 0.760 1.00 96.38 101 CYS A N 1
ATOM 810 C CA . CYS A 1 101 ? 8.100 2.777 -0.507 1.00 96.38 101 CYS A CA 1
ATOM 811 C C . CYS A 1 101 ? 7.527 1.528 -1.188 1.00 96.38 101 CYS A C 1
ATOM 813 O O . CYS A 1 101 ? 7.209 1.561 -2.375 1.00 96.38 101 CYS A O 1
ATOM 815 N N . AS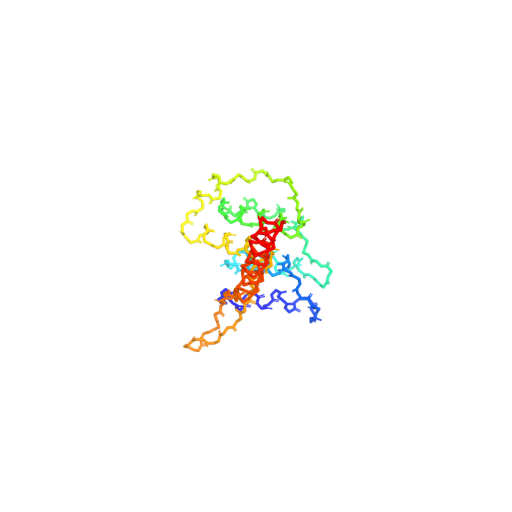N A 1 102 ? 7.293 0.466 -0.418 1.00 97.38 102 ASN A N 1
ATOM 816 C CA . ASN A 1 102 ? 6.619 -0.738 -0.891 1.00 97.38 102 ASN A CA 1
ATOM 817 C C . ASN A 1 102 ? 5.218 -0.418 -1.429 1.00 97.38 102 ASN A C 1
ATOM 819 O O . ASN A 1 102 ? 4.874 -0.845 -2.530 1.00 97.38 102 ASN A O 1
ATOM 823 N N . GLY A 1 103 ? 4.437 0.399 -0.713 1.00 97.31 103 GLY A N 1
ATOM 824 C CA . GLY A 1 103 ? 3.143 0.905 -1.180 1.00 97.31 103 GLY A CA 1
ATOM 825 C C . GLY A 1 103 ? 3.221 1.626 -2.531 1.00 97.31 103 GLY A C 1
ATOM 826 O O . GLY A 1 103 ? 2.386 1.380 -3.402 1.00 97.31 103 GLY A O 1
ATOM 827 N N . ILE A 1 104 ? 4.240 2.466 -2.733 1.00 95.50 104 ILE A N 1
ATOM 828 C CA . ILE A 1 104 ? 4.474 3.191 -3.992 1.00 95.50 104 ILE A CA 1
ATOM 829 C C . ILE A 1 104 ? 4.769 2.216 -5.142 1.00 95.50 104 ILE A C 1
ATOM 831 O O . ILE A 1 104 ? 4.129 2.315 -6.189 1.00 95.50 104 ILE A O 1
ATOM 835 N N . PHE A 1 105 ? 5.663 1.240 -4.945 1.00 95.62 105 PHE A N 1
ATOM 836 C CA . PHE A 1 105 ? 5.974 0.228 -5.968 1.00 95.62 105 PHE A CA 1
ATOM 837 C C . PHE A 1 105 ? 4.778 -0.672 -6.302 1.00 95.62 105 PHE A C 1
ATOM 839 O O . PHE A 1 105 ? 4.621 -1.122 -7.439 1.00 95.62 105 PHE A O 1
ATOM 846 N N . ILE A 1 106 ? 3.914 -0.946 -5.319 1.00 96.88 106 ILE A N 1
ATOM 847 C CA . ILE A 1 106 ? 2.665 -1.674 -5.557 1.00 96.88 106 ILE A CA 1
ATOM 848 C C . ILE A 1 106 ? 1.725 -0.831 -6.423 1.00 96.88 106 ILE A C 1
ATOM 850 O O . ILE A 1 106 ? 1.179 -1.337 -7.403 1.00 96.88 106 ILE A O 1
ATOM 854 N N . ALA A 1 107 ? 1.557 0.453 -6.096 1.00 95.31 107 ALA A N 1
ATOM 855 C CA . ALA A 1 107 ? 0.670 1.357 -6.825 1.00 95.31 107 ALA A CA 1
ATOM 856 C C . ALA A 1 107 ? 1.112 1.564 -8.283 1.00 95.31 107 ALA A C 1
ATOM 858 O O . ALA A 1 107 ? 0.261 1.589 -9.169 1.00 95.31 107 ALA A O 1
ATOM 859 N N . SER A 1 108 ? 2.423 1.635 -8.553 1.00 92.50 108 SER A N 1
ATOM 860 C CA . SER A 1 108 ? 2.958 1.713 -9.923 1.00 92.50 108 SER A CA 1
ATOM 861 C C . SER A 1 108 ? 2.844 0.397 -10.706 1.00 92.50 108 SER A C 1
ATOM 863 O O . SER A 1 108 ? 3.049 0.372 -11.919 1.00 92.50 108 SER A O 1
ATOM 865 N N . GLY A 1 109 ? 2.489 -0.708 -10.038 1.00 92.00 109 GLY A N 1
ATOM 866 C CA . GLY A 1 109 ? 2.388 -2.039 -10.637 1.00 92.00 109 GLY A CA 1
ATOM 867 C C . GLY A 1 109 ? 3.733 -2.743 -10.842 1.00 92.00 109 GLY A C 1
ATOM 868 O O . GLY A 1 109 ? 3.770 -3.812 -11.458 1.00 92.00 109 GLY A O 1
ATOM 869 N N . GLU A 1 110 ? 4.824 -2.178 -10.321 1.00 93.19 110 GLU A N 1
ATOM 870 C CA . GLU A 1 110 ? 6.158 -2.787 -10.329 1.00 93.19 110 GLU A CA 1
ATOM 871 C C . GLU A 1 110 ? 6.235 -3.994 -9.387 1.00 93.19 110 GLU A C 1
ATOM 873 O O . GLU A 1 110 ? 6.859 -5.008 -9.719 1.00 93.19 110 GLU A O 1
ATOM 878 N N . ALA A 1 111 ? 5.539 -3.905 -8.252 1.00 95.25 111 ALA A N 1
ATOM 879 C CA . ALA A 1 111 ? 5.384 -4.971 -7.273 1.00 95.25 111 ALA A CA 1
ATOM 880 C C . ALA A 1 111 ? 3.913 -5.388 -7.126 1.00 95.25 111 ALA A C 1
ATOM 882 O O . ALA A 1 111 ? 2.990 -4.599 -7.325 1.00 95.25 111 ALA A O 1
ATOM 883 N N . LYS A 1 112 ? 3.678 -6.644 -6.746 1.00 95.38 112 LYS A N 1
ATOM 884 C CA . LYS A 1 112 ? 2.349 -7.153 -6.380 1.00 95.38 112 LYS A CA 1
ATOM 885 C C . LYS A 1 112 ? 2.386 -7.767 -4.999 1.00 95.38 112 LYS A C 1
ATOM 887 O O . LYS A 1 112 ? 3.308 -8.514 -4.684 1.00 95.38 112 LYS A O 1
ATOM 892 N N . VAL A 1 113 ? 1.358 -7.503 -4.202 1.00 96.62 113 VAL A N 1
ATOM 893 C CA . VAL A 1 113 ? 1.240 -8.113 -2.878 1.00 96.62 113 VAL A CA 1
ATOM 894 C C . VAL A 1 113 ? 0.787 -9.555 -3.045 1.00 96.62 113 VAL A C 1
ATOM 896 O O . VAL A 1 113 ? -0.217 -9.842 -3.703 1.00 96.62 113 VAL A O 1
ATOM 899 N N . ARG A 1 114 ? 1.536 -10.475 -2.449 1.00 95.50 114 ARG A N 1
ATOM 900 C CA . ARG A 1 114 ? 1.223 -11.899 -2.400 1.00 95.50 114 ARG A CA 1
ATOM 901 C C . ARG A 1 114 ? 1.289 -12.386 -0.965 1.00 95.50 114 ARG A C 1
ATOM 903 O O . ARG A 1 114 ? 1.959 -11.790 -0.129 1.00 95.50 114 ARG A O 1
ATOM 910 N N . THR A 1 115 ? 0.602 -13.487 -0.705 1.00 95.06 115 THR A N 1
ATOM 911 C CA . THR A 1 115 ? 0.651 -14.178 0.577 1.00 95.06 115 THR A CA 1
ATOM 912 C C . THR A 1 115 ? 1.391 -15.497 0.438 1.00 95.06 115 THR A C 1
ATOM 914 O O . THR A 1 115 ? 1.317 -16.165 -0.597 1.00 95.06 115 THR A O 1
ATOM 917 N N . ARG A 1 116 ? 2.107 -15.876 1.490 1.00 94.69 116 ARG A N 1
ATOM 918 C CA . ARG A 1 116 ? 2.676 -17.214 1.666 1.00 94.69 116 ARG A CA 1
ATOM 919 C C . ARG A 1 116 ? 2.469 -17.651 3.108 1.00 94.69 116 ARG A C 1
ATOM 921 O O . ARG A 1 116 ? 2.334 -16.804 3.984 1.00 94.69 116 ARG A O 1
ATOM 928 N N . VAL A 1 117 ? 2.459 -18.955 3.341 1.00 94.12 117 VAL A N 1
ATOM 929 C CA . VAL A 1 117 ? 2.549 -19.498 4.697 1.00 94.12 117 VAL A CA 1
ATOM 930 C C . VAL A 1 117 ? 4.020 -19.778 4.973 1.00 94.12 117 VAL A C 1
ATOM 932 O O . VAL A 1 117 ? 4.661 -20.475 4.185 1.00 94.12 117 VAL A O 1
ATOM 935 N N . ASN A 1 118 ? 4.545 -19.211 6.051 1.00 90.44 118 ASN A N 1
ATOM 936 C CA . ASN A 1 118 ? 5.905 -19.408 6.529 1.00 90.44 118 ASN A CA 1
ATOM 937 C C . ASN A 1 118 ? 5.838 -19.756 8.018 1.00 90.44 118 ASN A C 1
ATOM 939 O O . ASN A 1 118 ? 5.188 -19.038 8.766 1.00 90.44 118 ASN A O 1
ATOM 943 N N . ASP A 1 119 ? 6.426 -20.879 8.432 1.00 87.62 119 ASP A N 1
ATOM 944 C CA . ASP A 1 119 ? 6.411 -21.341 9.831 1.00 87.62 119 ASP A CA 1
ATOM 945 C C . ASP A 1 119 ? 5.029 -21.275 10.517 1.00 87.62 119 ASP A C 1
ATOM 947 O O . ASP A 1 119 ? 4.895 -20.869 11.664 1.00 87.62 119 ASP A O 1
ATOM 951 N N . GLN A 1 120 ? 3.983 -21.709 9.800 1.00 87.31 120 GLN A N 1
ATOM 952 C CA . GLN A 1 120 ? 2.570 -21.683 10.228 1.00 87.31 120 GLN A CA 1
ATOM 953 C C . GLN A 1 120 ? 1.932 -20.287 10.336 1.00 87.31 120 GLN A C 1
ATOM 955 O O . GLN A 1 120 ? 0.735 -20.196 10.609 1.00 87.31 120 GLN A O 1
ATOM 960 N N . GLU A 1 121 ? 2.663 -19.217 10.032 1.00 90.56 121 GLU A N 1
ATOM 961 C CA . GLU A 1 121 ? 2.134 -17.859 9.960 1.00 90.56 121 GLU A CA 1
ATOM 962 C C . GLU A 1 121 ? 1.918 -17.403 8.515 1.00 90.56 121 GLU A C 1
ATOM 964 O O . GLU A 1 121 ? 2.665 -17.729 7.589 1.00 90.56 121 GLU A O 1
ATOM 969 N N . LEU A 1 122 ? 0.854 -16.632 8.299 1.00 94.69 122 LEU A N 1
ATOM 970 C CA . LEU A 1 122 ? 0.602 -16.003 7.011 1.00 94.69 122 LEU A CA 1
ATOM 971 C C . LEU A 1 122 ? 1.452 -14.733 6.887 1.00 94.69 122 LEU A C 1
ATOM 973 O O . LEU A 1 122 ? 1.304 -13.811 7.683 1.00 94.69 122 LEU A O 1
ATOM 977 N N . GLU A 1 123 ? 2.278 -14.646 5.852 1.00 95.50 123 GLU A N 1
ATOM 978 C CA . GLU A 1 123 ? 3.130 -13.489 5.577 1.00 95.50 123 GLU A CA 1
ATOM 979 C C . GLU A 1 123 ? 2.775 -12.831 4.245 1.00 95.50 123 GLU A C 1
ATOM 981 O O . GLU A 1 123 ? 2.404 -13.502 3.274 1.00 95.50 123 GLU A O 1
ATOM 986 N N . LEU A 1 124 ? 2.957 -11.509 4.181 1.00 96.62 124 LEU A N 1
ATOM 987 C CA . LEU A 1 124 ? 2.977 -10.770 2.922 1.00 96.62 124 LEU A CA 1
ATOM 988 C C . LEU A 1 124 ? 4.384 -10.785 2.333 1.00 96.62 124 LEU A C 1
ATOM 990 O O . LEU A 1 124 ? 5.370 -10.616 3.044 1.00 96.62 124 LEU A O 1
ATOM 994 N N . TYR A 1 125 ? 4.469 -10.908 1.014 1.00 95.69 125 TYR A N 1
ATOM 995 C CA . TYR A 1 125 ? 5.689 -10.634 0.266 1.00 95.69 125 TYR A CA 1
ATOM 996 C C . TYR A 1 125 ? 5.364 -9.894 -1.031 1.00 95.69 125 TYR A C 1
ATOM 998 O O . TYR A 1 125 ? 4.226 -9.911 -1.515 1.00 95.69 125 TYR A O 1
ATOM 1006 N N . LEU A 1 126 ? 6.376 -9.237 -1.593 1.00 96.25 126 LEU A N 1
ATOM 1007 C CA . LEU A 1 126 ? 6.253 -8.501 -2.844 1.00 96.25 126 LEU A CA 1
ATOM 1008 C C . LEU A 1 126 ? 6.787 -9.327 -4.011 1.00 96.25 126 LEU A C 1
ATOM 1010 O O . LEU A 1 126 ? 7.965 -9.669 -4.074 1.00 96.25 126 LEU A O 1
ATOM 1014 N N . ASP A 1 127 ? 5.903 -9.628 -4.955 1.00 95.06 127 ASP A N 1
ATOM 1015 C CA . ASP A 1 127 ? 6.236 -10.245 -6.233 1.00 95.06 127 ASP A CA 1
ATOM 1016 C C . ASP A 1 127 ? 6.626 -9.156 -7.243 1.00 95.06 127 ASP A C 1
ATOM 1018 O O . ASP A 1 127 ? 5.780 -8.398 -7.722 1.00 95.06 127 ASP A O 1
ATOM 1022 N N . THR A 1 128 ? 7.917 -9.088 -7.566 1.00 93.88 128 THR A N 1
ATOM 1023 C CA . THR A 1 128 ? 8.517 -8.118 -8.499 1.00 93.88 128 THR A CA 1
ATOM 1024 C C . THR A 1 128 ? 8.693 -8.676 -9.915 1.00 93.88 128 THR A C 1
ATOM 1026 O O . THR A 1 128 ? 9.342 -8.059 -10.763 1.00 93.88 128 THR A O 1
ATOM 1029 N N . SER A 1 129 ? 8.090 -9.830 -10.229 1.00 90.94 129 SER A N 1
ATOM 1030 C CA . SER A 1 129 ? 8.179 -10.451 -11.562 1.00 90.94 129 SER A CA 1
ATOM 1031 C C . SER A 1 129 ? 7.729 -9.524 -12.696 1.00 90.94 129 SER A C 1
ATOM 1033 O O . SER A 1 129 ? 8.244 -9.609 -13.814 1.00 90.94 129 SER A O 1
ATOM 1035 N N . SER A 1 130 ? 6.788 -8.617 -12.411 1.00 85.31 130 SER A N 1
ATOM 1036 C CA . SER A 1 130 ? 6.290 -7.629 -13.375 1.00 85.31 130 SER A CA 1
ATOM 1037 C C . SER A 1 130 ? 7.382 -6.617 -13.735 1.00 85.31 130 SER A C 1
ATOM 1039 O O . SER A 1 130 ? 7.657 -6.423 -14.920 1.00 85.31 130 SER A O 1
ATOM 1041 N N . TYR A 1 131 ? 8.072 -6.062 -12.736 1.00 88.81 131 TYR A N 1
ATOM 1042 C CA . TYR A 1 131 ? 9.237 -5.202 -12.940 1.00 88.81 131 TYR A CA 1
ATOM 1043 C C . TYR A 1 131 ? 10.363 -5.917 -13.702 1.00 88.81 131 TYR A C 1
ATOM 1045 O O . TYR A 1 131 ? 10.862 -5.404 -14.705 1.00 88.81 131 TYR A O 1
ATOM 1053 N N . GLU A 1 132 ? 10.720 -7.140 -13.299 1.00 90.94 132 GLU A N 1
ATOM 1054 C CA . GLU A 1 132 ? 11.790 -7.900 -13.959 1.00 90.94 132 GLU A CA 1
ATOM 1055 C C . GLU A 1 132 ? 11.470 -8.217 -15.429 1.00 90.94 132 GLU A C 1
ATOM 1057 O O . GLU A 1 132 ? 12.358 -8.184 -16.286 1.00 90.94 132 GLU A O 1
ATOM 1062 N N . ARG A 1 133 ? 10.196 -8.456 -15.766 1.00 89.31 133 ARG A N 1
ATOM 1063 C CA . ARG A 1 133 ? 9.760 -8.600 -17.161 1.00 89.31 133 ARG A CA 1
ATOM 1064 C C . ARG A 1 133 ? 9.960 -7.305 -17.947 1.00 89.31 133 ARG A C 1
ATOM 1066 O O . ARG A 1 133 ? 10.551 -7.351 -19.026 1.00 89.31 133 ARG A O 1
ATOM 1073 N N . THR A 1 134 ? 9.503 -6.170 -17.420 1.00 89.31 134 THR A N 1
ATOM 1074 C CA . THR A 1 134 ? 9.649 -4.857 -18.072 1.00 89.31 134 THR A CA 1
ATOM 1075 C C . THR A 1 134 ? 11.118 -4.510 -18.291 1.00 89.31 134 THR A C 1
ATOM 1077 O O . THR A 1 134 ? 11.510 -4.143 -19.395 1.00 89.31 134 THR A O 1
ATOM 1080 N N . LYS A 1 135 ? 11.963 -4.739 -17.283 1.00 91.50 135 LYS A N 1
ATOM 1081 C CA . LYS A 1 135 ? 13.414 -4.540 -17.353 1.00 91.50 135 LYS A CA 1
ATOM 1082 C C . LYS A 1 135 ? 14.076 -5.378 -18.450 1.00 91.50 135 LYS A C 1
ATOM 1084 O O . LYS A 1 135 ? 14.959 -4.885 -19.149 1.00 91.50 135 LYS A O 1
ATOM 1089 N N . ARG A 1 136 ? 13.665 -6.641 -18.632 1.00 94.25 136 ARG A N 1
ATOM 1090 C CA . ARG A 1 136 ? 14.172 -7.498 -19.723 1.00 94.25 136 ARG A CA 1
ATOM 1091 C C . ARG A 1 136 ? 13.759 -6.977 -21.096 1.00 94.25 136 ARG A C 1
ATOM 1093 O O . ARG A 1 136 ? 14.611 -6.899 -21.975 1.00 94.25 136 ARG A O 1
ATOM 1100 N N . LEU A 1 137 ? 12.491 -6.598 -21.261 1.00 93.38 137 LEU A N 1
ATOM 1101 C CA . LEU A 1 137 ? 11.979 -6.040 -22.517 1.00 93.38 137 LEU A CA 1
ATOM 1102 C C . LEU A 1 137 ? 12.697 -4.738 -22.881 1.00 93.38 137 LEU A C 1
ATOM 1104 O O . LEU A 1 137 ? 13.153 -4.580 -24.008 1.00 93.38 137 LEU A O 1
ATOM 1108 N N . GLN A 1 138 ? 12.877 -3.845 -21.908 1.00 91.88 138 GLN A N 1
ATOM 1109 C CA . GLN A 1 138 ? 13.595 -2.590 -22.098 1.00 91.88 138 GLN A CA 1
ATOM 1110 C C . GLN A 1 138 ? 15.046 -2.830 -22.545 1.00 91.88 138 GLN A C 1
ATOM 1112 O O . GLN A 1 138 ? 15.504 -2.216 -23.503 1.00 91.88 138 GLN A O 1
ATOM 1117 N N . LYS A 1 139 ? 15.758 -3.775 -21.913 1.00 94.31 139 LYS A N 1
ATOM 1118 C CA . LYS A 1 139 ? 17.115 -4.161 -22.337 1.00 94.31 139 LYS A CA 1
ATOM 1119 C C . LYS A 1 139 ? 17.160 -4.724 -23.759 1.00 94.31 139 LYS A C 1
ATOM 1121 O O . LYS A 1 139 ? 18.125 -4.477 -24.470 1.00 94.31 139 LYS A O 1
ATOM 1126 N N . GLN A 1 140 ? 16.157 -5.505 -24.159 1.00 94.31 140 GLN A N 1
ATOM 1127 C CA . GLN A 1 140 ? 16.074 -6.041 -25.520 1.00 94.31 140 GLN A CA 1
ATOM 1128 C C . GLN A 1 140 ? 15.850 -4.928 -26.547 1.00 94.31 140 GLN A C 1
ATOM 1130 O O . GLN A 1 140 ? 16.532 -4.916 -27.565 1.00 94.31 140 GLN A O 1
ATOM 1135 N N . LEU A 1 141 ? 14.960 -3.977 -26.251 1.00 95.75 141 LEU A N 1
ATOM 1136 C CA . LEU A 1 141 ? 14.699 -2.824 -27.113 1.00 95.75 141 LEU A CA 1
ATOM 1137 C C . LEU A 1 141 ? 15.946 -1.954 -27.300 1.00 95.75 141 LEU A C 1
ATOM 1139 O O . LEU A 1 141 ? 16.274 -1.623 -28.432 1.00 95.75 141 LEU A O 1
ATOM 1143 N N . PHE A 1 142 ? 16.676 -1.642 -26.223 1.00 94.88 142 PHE A N 1
ATOM 1144 C CA . PHE A 1 142 ? 17.917 -0.864 -26.332 1.00 94.88 142 PHE A CA 1
ATOM 1145 C C . PHE A 1 142 ? 18.958 -1.541 -27.225 1.00 94.88 142 PHE A C 1
ATOM 1147 O O . PHE A 1 142 ? 19.490 -0.892 -28.115 1.00 94.88 142 PHE A O 1
ATOM 1154 N N . ARG A 1 143 ? 19.165 -2.855 -27.078 1.00 94.06 143 ARG A N 1
ATOM 1155 C CA . ARG A 1 143 ? 20.082 -3.605 -27.955 1.00 94.06 143 ARG A CA 1
ATOM 1156 C C . ARG A 1 143 ? 19.656 -3.586 -29.422 1.00 94.06 143 ARG A C 1
ATOM 1158 O O . ARG A 1 143 ? 20.505 -3.563 -30.300 1.00 94.06 143 ARG A O 1
ATOM 1165 N N . MET A 1 144 ? 18.352 -3.644 -29.698 1.00 93.06 144 MET A N 1
ATOM 1166 C CA . MET A 1 144 ? 17.850 -3.565 -31.074 1.00 93.06 144 MET A CA 1
ATOM 1167 C C . MET A 1 144 ? 18.120 -2.190 -31.686 1.00 93.06 144 MET A C 1
ATOM 1169 O O . MET A 1 144 ? 18.546 -2.132 -32.833 1.00 93.06 144 MET A O 1
ATOM 1173 N N . MET A 1 145 ? 17.916 -1.111 -30.923 1.00 93.00 145 MET A N 1
ATOM 1174 C CA . MET A 1 145 ? 18.205 0.252 -31.381 1.00 93.00 145 MET A CA 1
ATOM 1175 C C . MET A 1 145 ? 19.705 0.460 -31.623 1.00 93.00 145 MET A C 1
ATOM 1177 O O . MET A 1 145 ? 20.072 0.954 -32.679 1.00 93.00 145 MET A O 1
ATOM 1181 N N . GLU A 1 146 ? 20.568 -0.003 -30.712 1.00 92.88 146 GLU A N 1
ATOM 1182 C CA . GLU A 1 146 ? 22.031 0.053 -30.881 1.00 92.88 146 GLU A CA 1
ATOM 1183 C C . GLU A 1 146 ? 22.492 -0.700 -32.141 1.00 92.88 146 GLU A C 1
ATOM 1185 O O . GLU A 1 146 ? 23.317 -0.202 -32.903 1.00 92.88 146 GLU A O 1
ATOM 1190 N N . ASN A 1 147 ? 21.935 -1.890 -32.392 1.00 90.44 147 ASN A N 1
ATOM 1191 C CA . ASN A 1 147 ? 22.259 -2.662 -33.590 1.00 90.44 147 ASN A CA 1
ATOM 1192 C C . ASN A 1 147 ? 21.780 -1.964 -34.873 1.00 90.44 147 ASN A C 1
ATOM 1194 O O . ASN A 1 147 ? 22.507 -1.969 -35.860 1.00 90.44 147 ASN A O 1
ATOM 1198 N N . GLN A 1 148 ? 20.589 -1.353 -34.864 1.00 88.19 148 GLN A N 1
ATOM 1199 C CA . GLN A 1 148 ? 20.078 -0.588 -36.008 1.00 88.19 148 GLN A CA 1
ATOM 1200 C C . GLN A 1 148 ? 20.941 0.643 -36.305 1.00 88.19 148 GLN A C 1
ATOM 1202 O O . GLN A 1 148 ? 21.281 0.875 -37.458 1.00 88.19 148 GLN A O 1
ATOM 1207 N N . GLU A 1 149 ? 21.351 1.391 -35.278 1.00 87.75 149 GLU A N 1
ATOM 1208 C CA . GLU A 1 149 ? 22.248 2.543 -35.440 1.00 87.75 149 GLU A CA 1
ATOM 1209 C C . GLU A 1 149 ? 23.607 2.135 -36.030 1.00 87.75 149 GLU A C 1
ATOM 1211 O O . GLU A 1 149 ? 24.154 2.848 -36.870 1.00 87.75 149 GLU A O 1
ATOM 1216 N N . MET A 1 150 ? 24.148 0.978 -35.631 1.00 81.31 150 MET A N 1
ATOM 1217 C CA . MET A 1 150 ? 25.380 0.443 -36.224 1.00 81.31 150 MET A CA 1
ATOM 1218 C C . MET A 1 150 ? 25.186 0.022 -37.685 1.00 81.31 150 MET A C 1
ATOM 1220 O O . MET A 1 150 ? 26.009 0.369 -38.527 1.00 81.31 150 MET A O 1
ATOM 1224 N N . GLU A 1 151 ? 24.092 -0.679 -38.002 1.00 83.56 151 GLU A N 1
ATOM 1225 C CA . GLU A 1 151 ? 23.766 -1.081 -39.377 1.00 83.56 151 GLU A CA 1
ATOM 1226 C C . GLU A 1 151 ? 23.559 0.124 -40.310 1.00 83.56 151 GLU A C 1
ATOM 1228 O O . GLU A 1 151 ? 23.920 0.054 -41.486 1.00 83.56 151 GLU A O 1
ATOM 1233 N N . ASP A 1 152 ? 23.006 1.228 -39.802 1.00 82.44 152 ASP A N 1
ATOM 1234 C CA . ASP A 1 152 ? 22.816 2.468 -40.560 1.00 82.44 152 ASP A CA 1
ATOM 1235 C C . ASP A 1 152 ? 24.128 3.254 -40.759 1.00 82.44 152 ASP A C 1
ATOM 1237 O O . ASP A 1 152 ? 24.256 3.970 -41.749 1.00 82.44 152 ASP A O 1
ATOM 1241 N N . MET A 1 153 ? 25.120 3.115 -39.866 1.00 72.19 153 MET A N 1
ATOM 1242 C CA . MET A 1 153 ? 26.460 3.711 -40.033 1.00 72.19 153 MET A CA 1
ATOM 1243 C C . MET A 1 153 ? 27.362 2.938 -41.007 1.00 72.19 153 MET A C 1
ATOM 1245 O O . MET A 1 153 ? 28.321 3.504 -41.531 1.00 72.19 153 MET A O 1
ATOM 1249 N N . GLU A 1 154 ? 27.090 1.651 -41.230 1.00 75.19 154 GLU A N 1
ATOM 1250 C CA . GLU A 1 154 ? 27.851 0.789 -42.146 1.00 75.19 154 GLU A CA 1
ATOM 1251 C C . GLU A 1 154 ? 27.348 0.839 -43.608 1.00 75.19 154 GLU A C 1
ATOM 1253 O O . GLU A 1 154 ? 27.925 0.177 -44.476 1.00 75.19 154 GLU A O 1
ATOM 1258 N N . ARG A 1 155 ? 26.296 1.620 -43.897 1.00 64.31 155 ARG A N 1
ATOM 1259 C CA . ARG A 1 155 ? 25.726 1.842 -45.241 1.00 64.31 155 ARG A CA 1
ATOM 1260 C C . ARG A 1 155 ? 26.122 3.190 -45.832 1.00 64.31 155 ARG A C 1
ATOM 1262 O O . ARG A 1 155 ? 26.302 3.225 -47.071 1.00 64.31 155 ARG A O 1
#

Organism: NCBI:txid154046

Secondary structure (DSSP, 8-state):
--HHHHHHHHHHTTTT----HHHHHHHHHHTSSHHHHHHHGGGEETTEE-HHHHHTTGGGS-HHHHHHHHHHHHHHHT-S--S--HHHHHHT-TTHHHHHHHHHHHHTTSSEEEEEEETTEEEEEEE-HHHHHHHHHHHHHHHHHHHHHHHHH--

pLDDT: mean 92.01, std 6.24, range [61.03, 98.44]

Sequence (155 aa):
MNHAERYLSLVEKTKGKKLYSEYQAAFYLLSSTQELYDLALPQVSPVGIAFSAINRKIKNLEESQAMIVSIAQNLFKYETKTNISPFEISRLGYPYMELVCNGIFIASGEAKVRTRVNDQELELYLDTSSYERTKRLQKQLFRMMENQEMEDMER

Radius of gyration: 19.14 Å; chains: 1; bounding box: 45×40×62 Å

Foldseek 3Di:
DALQVLLVLLVVQLVPPDQALLNQLLSSLQSHDPVSSVLFNVQHHNVGGPLVSSLVVCVPDDPLSSVSSQLSVCLNVVPPDDPQDPVNLVVSDPPSNVSSVLSVCSSVVQWGWDWDQDPNDIDIDTDRVVVVVVVVVVVVVVVVVVVVVVVVVVD